Protein AF-E3RXV5-F1 (afdb_monomer_lite)

InterPro domains:
  IPR036397 Ribonuclease H superfamily [G3DSA:3.30.420.10] (1-136)

Secondary structure (DSSP, 8-state):
-HHHHHHHHHHTTT--HHHHHTPPEEEEEEEEET--SSPPP----SGGGGSGGGS----S--EEEEEEEEE-SS-EEEEEEPPPPPHHHHHHHHHHHHHHHHHHHHHHHHHHHHHHHHHHT-SS--SSPPPPEEEETTTTEEEEPPPPTT--

Organism: Pyrenophora teres f. teres (strain 0-1) (NCBI:txid861557)

Structure (mmCIF, N/CA/C/O backbone):
data_AF-E3RXV5-F1
#
_entry.id   AF-E3RXV5-F1
#
loop_
_atom_site.group_PDB
_atom_site.id
_atom_site.type_symbol
_atom_site.label_atom_id
_atom_site.label_alt_id
_atom_site.label_comp_id
_atom_site.label_asym_id
_atom_site.label_entity_id
_atom_site.label_seq_id
_atom_site.pdbx_PDB_ins_code
_atom_site.Cartn_x
_atom_site.Cartn_y
_atom_site.Cartn_z
_atom_site.occupancy
_atom_site.B_iso_or_equiv
_atom_site.auth_seq_id
_atom_site.auth_comp_id
_atom_site.auth_asym_id
_atom_site.auth_atom_id
_atom_site.pdbx_PDB_model_num
ATOM 1 N N . MET A 1 1 ? 1.040 -7.715 18.131 1.00 72.31 1 MET A N 1
ATOM 2 C CA . MET A 1 1 ? 0.380 -8.011 16.838 1.00 72.31 1 MET A CA 1
ATOM 3 C C . MET A 1 1 ? -0.798 -8.986 16.929 1.00 72.31 1 MET A C 1
ATOM 5 O O . MET A 1 1 ? -1.892 -8.593 16.559 1.00 72.31 1 MET A O 1
ATOM 9 N N . ARG A 1 2 ? -0.647 -10.249 17.383 1.00 89.38 2 ARG A N 1
ATOM 10 C CA . ARG A 1 2 ? -1.802 -11.185 17.461 1.00 89.38 2 ARG A CA 1
ATOM 11 C C . ARG A 1 2 ? -2.908 -10.676 18.393 1.00 89.38 2 ARG A C 1
ATOM 13 O O . ARG A 1 2 ? -4.072 -10.727 18.019 1.00 89.38 2 ARG A O 1
ATOM 20 N N . ASN A 1 3 ? -2.533 -10.187 19.574 1.00 90.19 3 ASN A N 1
ATOM 21 C CA . ASN A 1 3 ? -3.489 -9.676 20.557 1.00 90.19 3 ASN A CA 1
ATOM 22 C C . ASN A 1 3 ? -4.178 -8.397 20.067 1.00 90.19 3 ASN A C 1
ATOM 24 O O . ASN A 1 3 ? -5.379 -8.271 20.244 1.00 90.19 3 ASN A O 1
ATOM 28 N N . ASP A 1 4 ? -3.454 -7.508 19.387 1.00 93.75 4 ASP A N 1
ATOM 29 C CA . ASP A 1 4 ? -4.018 -6.258 18.857 1.00 93.75 4 ASP A CA 1
ATOM 30 C C . ASP A 1 4 ? -5.008 -6.537 17.724 1.00 93.75 4 ASP A C 1
ATOM 32 O O . ASP A 1 4 ? -6.107 -5.996 17.710 1.00 93.75 4 ASP A O 1
ATOM 36 N N . ARG A 1 5 ? -4.666 -7.473 16.826 1.00 94.88 5 ARG A N 1
ATOM 37 C CA . ARG A 1 5 ? -5.580 -7.957 15.779 1.00 94.88 5 ARG A CA 1
ATOM 38 C C . ARG A 1 5 ? -6.824 -8.617 16.371 1.00 94.88 5 ARG A C 1
ATOM 40 O O . ARG A 1 5 ? -7.917 -8.414 15.857 1.00 94.88 5 ARG A O 1
ATOM 47 N N . LEU A 1 6 ? -6.655 -9.408 17.434 1.00 95.88 6 LEU A N 1
ATOM 48 C CA . LEU A 1 6 ? -7.771 -10.044 18.132 1.00 95.88 6 LEU A CA 1
ATOM 49 C C . LEU A 1 6 ? -8.671 -9.001 18.798 1.00 95.88 6 LEU A C 1
ATOM 51 O O . LEU A 1 6 ? -9.883 -9.081 18.653 1.00 95.88 6 LEU A O 1
ATOM 55 N N . ARG A 1 7 ? -8.084 -8.020 19.488 1.00 97.06 7 ARG A N 1
ATOM 56 C CA . ARG A 1 7 ? -8.813 -6.920 20.119 1.00 97.06 7 ARG A CA 1
ATOM 57 C C . ARG A 1 7 ? -9.609 -6.131 19.087 1.00 97.06 7 ARG A C 1
ATOM 59 O O . ARG A 1 7 ? -10.812 -6.012 19.242 1.00 97.06 7 ARG A O 1
ATOM 66 N N . TRP A 1 8 ? -8.969 -5.708 17.997 1.00 95.44 8 TRP A N 1
ATOM 67 C CA . TRP A 1 8 ? -9.647 -4.996 16.914 1.00 95.44 8 TRP A CA 1
ATOM 68 C C . TRP A 1 8 ? -10.828 -5.801 16.354 1.00 95.44 8 TRP A C 1
ATOM 70 O O . TRP A 1 8 ? -11.926 -5.271 16.229 1.00 95.44 8 TRP A O 1
ATOM 80 N N . ALA A 1 9 ? -10.639 -7.102 16.098 1.00 96.19 9 ALA A N 1
ATOM 81 C CA . ALA A 1 9 ? -11.712 -7.965 15.607 1.00 96.19 9 ALA A CA 1
ATOM 82 C C . ALA A 1 9 ? -12.864 -8.128 16.612 1.00 96.19 9 ALA A C 1
ATOM 84 O O . ALA A 1 9 ? -14.013 -8.193 16.194 1.00 96.19 9 ALA A O 1
ATOM 85 N N . ILE A 1 10 ? -12.575 -8.194 17.918 1.00 97.12 10 ILE A N 1
ATOM 86 C CA . ILE A 1 10 ? -13.604 -8.253 18.968 1.00 97.12 10 ILE A CA 1
ATOM 87 C C . ILE A 1 10 ? -14.364 -6.927 19.052 1.00 97.12 10 ILE A C 1
ATOM 89 O O . ILE A 1 10 ? -15.590 -6.953 19.109 1.00 97.12 10 ILE A O 1
ATOM 93 N N . ASP A 1 11 ? -13.655 -5.798 19.022 1.00 96.69 11 ASP A N 1
ATOM 94 C CA . ASP A 1 11 ? -14.236 -4.454 19.131 1.00 96.69 11 ASP A CA 1
ATOM 95 C C . ASP A 1 11 ? -15.186 -4.140 17.955 1.00 96.69 11 ASP A C 1
ATOM 97 O O . ASP A 1 11 ? -16.158 -3.409 18.124 1.00 96.69 11 ASP A O 1
ATOM 101 N N . HIS A 1 12 ? -14.943 -4.733 16.780 1.00 95.88 12 HIS A N 1
ATOM 102 C CA . HIS A 1 12 ? -15.717 -4.507 15.549 1.00 95.88 12 HIS A CA 1
ATOM 103 C C . HIS A 1 12 ? -16.613 -5.702 15.165 1.00 95.88 12 HIS A C 1
ATOM 105 O O . HIS A 1 12 ? -17.167 -5.733 14.067 1.00 95.88 12 HIS A O 1
ATOM 111 N N . LYS A 1 13 ? -16.756 -6.716 16.035 1.00 96.19 13 LYS A N 1
ATOM 112 C CA . LYS A 1 13 ? -17.477 -7.963 15.702 1.00 96.19 13 LYS A CA 1
ATOM 113 C C . LYS A 1 13 ? -18.980 -7.750 15.472 1.00 96.19 13 LYS A C 1
ATOM 115 O O . LYS A 1 13 ? -19.574 -8.459 14.670 1.00 96.19 13 LYS A O 1
ATOM 120 N N . ASP A 1 14 ? -19.566 -6.797 16.200 1.00 97.12 14 ASP A N 1
ATOM 121 C CA . ASP A 1 14 ? -21.005 -6.511 16.208 1.00 97.12 14 ASP A CA 1
ATOM 122 C C . ASP A 1 14 ? -21.354 -5.323 15.289 1.00 97.12 14 ASP A C 1
ATOM 124 O O . ASP A 1 14 ? -22.475 -4.821 15.325 1.00 97.12 14 ASP A O 1
ATOM 128 N N . TRP A 1 15 ? -20.400 -4.851 14.476 1.00 97.06 15 TRP A N 1
ATOM 129 C CA . TRP A 1 15 ? -20.634 -3.763 13.527 1.00 97.06 15 TRP A CA 1
ATOM 130 C C . TRP A 1 15 ? -21.648 -4.161 12.462 1.00 97.06 15 TRP A C 1
ATOM 132 O O . TRP A 1 15 ? -21.538 -5.208 11.814 1.00 97.06 15 TRP A O 1
ATOM 142 N N . THR A 1 16 ? -22.620 -3.279 12.256 1.00 96.75 16 THR A N 1
ATOM 143 C CA . THR A 1 16 ? -23.661 -3.440 11.247 1.00 96.75 16 THR A CA 1
ATOM 144 C C . THR A 1 16 ? -23.152 -3.036 9.866 1.00 96.75 16 THR A C 1
ATOM 146 O O . THR A 1 16 ? -22.090 -2.430 9.711 1.00 96.75 16 THR A O 1
ATOM 149 N N . LEU A 1 17 ? -23.915 -3.366 8.822 1.00 94.56 17 LEU A N 1
ATOM 150 C CA . LEU A 1 17 ? -23.571 -2.969 7.457 1.00 94.56 17 LEU A CA 1
ATOM 151 C C . LEU A 1 17 ? -23.481 -1.439 7.317 1.00 94.56 17 LEU A C 1
ATOM 153 O O . LEU A 1 17 ? -22.617 -0.933 6.605 1.00 94.56 17 LEU A O 1
ATOM 157 N N . GLU A 1 18 ? -24.358 -0.711 8.000 1.00 95.19 18 GLU A N 1
ATOM 158 C CA . GLU A 1 18 ? -24.396 0.749 8.047 1.00 95.19 18 GLU A CA 1
ATOM 159 C C . GLU A 1 18 ? -23.128 1.338 8.675 1.00 95.19 18 GLU A C 1
ATOM 161 O O . GLU A 1 18 ? -22.618 2.335 8.166 1.00 95.19 18 GLU A O 1
ATOM 166 N N . ASP A 1 19 ? -22.556 0.683 9.688 1.00 95.25 19 ASP A N 1
ATOM 167 C CA . ASP A 1 19 ? -21.272 1.089 10.270 1.00 95.25 19 ASP A CA 1
ATOM 168 C C . ASP A 1 19 ? -20.132 0.910 9.257 1.00 95.25 19 ASP A C 1
ATOM 170 O O . ASP A 1 19 ? -19.341 1.826 9.030 1.00 95.25 19 ASP A O 1
ATOM 174 N N . TRP A 1 20 ? -20.101 -0.228 8.552 1.00 94.50 20 TRP A N 1
ATOM 175 C CA . TRP A 1 20 ? -19.105 -0.490 7.506 1.00 94.50 20 TRP A CA 1
ATOM 176 C C . TRP A 1 20 ? -19.215 0.455 6.307 1.00 94.50 20 TRP A C 1
ATOM 178 O O . TRP A 1 20 ? -18.200 0.774 5.685 1.00 94.50 20 TRP A O 1
ATOM 188 N N . LYS A 1 21 ? -20.421 0.936 5.983 1.00 95.06 21 LYS A N 1
ATOM 189 C CA . LYS A 1 21 ? -20.638 1.933 4.921 1.00 95.06 21 LYS A CA 1
ATOM 190 C C . LYS A 1 21 ? -19.976 3.278 5.225 1.00 95.06 21 LYS A C 1
ATOM 192 O O . LYS A 1 21 ? -19.618 3.983 4.283 1.00 95.06 21 LYS A O 1
ATOM 197 N N . ASN A 1 22 ? -19.776 3.605 6.501 1.00 93.75 22 ASN A N 1
ATOM 198 C CA . ASN A 1 22 ? -19.110 4.835 6.932 1.00 93.75 22 ASN A CA 1
ATOM 199 C C . ASN A 1 22 ? -17.574 4.728 6.929 1.00 93.75 22 ASN A C 1
ATOM 201 O O . ASN A 1 22 ? -16.892 5.724 7.167 1.00 93.75 22 ASN A O 1
ATOM 205 N N . VAL A 1 23 ? -17.014 3.547 6.647 1.00 94.62 23 VAL A N 1
ATOM 206 C CA . VAL A 1 23 ? -15.564 3.334 6.574 1.00 94.62 23 VAL A CA 1
ATOM 207 C C . VAL A 1 23 ? -15.043 3.649 5.175 1.00 94.62 23 VAL A C 1
ATOM 209 O O . VAL A 1 23 ? -15.568 3.165 4.169 1.00 94.62 23 VAL A O 1
ATOM 212 N N . ILE A 1 24 ? -13.957 4.418 5.124 1.00 96.38 24 ILE A N 1
ATOM 213 C CA . ILE A 1 24 ? -13.154 4.606 3.916 1.00 96.38 24 ILE A CA 1
ATOM 214 C C . ILE A 1 24 ? -11.922 3.716 4.034 1.00 96.38 24 ILE A C 1
ATOM 216 O O . ILE A 1 24 ? -11.135 3.844 4.970 1.00 96.38 24 ILE A O 1
ATOM 220 N N . TRP A 1 25 ? -11.759 2.824 3.067 1.00 95.94 25 TRP A N 1
ATOM 221 C CA . TRP A 1 25 ? -10.589 1.972 2.934 1.00 95.94 25 TRP A CA 1
ATOM 222 C C . TRP A 1 25 ? -9.578 2.653 2.025 1.00 95.94 25 TRP A C 1
ATOM 224 O O . TRP A 1 25 ? -9.944 3.175 0.972 1.00 95.94 25 TRP A O 1
ATOM 234 N N . THR A 1 26 ? -8.311 2.626 2.417 1.00 96.75 26 THR A N 1
ATOM 235 C CA . THR A 1 26 ? -7.187 3.147 1.635 1.00 96.75 26 THR A CA 1
ATOM 236 C C . THR A 1 26 ? -6.076 2.115 1.622 1.00 96.75 26 THR A C 1
ATOM 238 O O . THR A 1 26 ? -5.829 1.490 2.653 1.00 96.75 26 THR A O 1
ATOM 241 N N . ASP A 1 27 ? -5.407 1.945 0.490 1.00 96.19 27 ASP A N 1
ATOM 242 C CA . ASP A 1 27 ? -4.234 1.076 0.394 1.00 96.19 27 ASP A CA 1
ATOM 243 C C . ASP A 1 27 ? -3.326 1.531 -0.752 1.00 96.19 27 ASP A C 1
ATOM 245 O O . ASP A 1 27 ? -3.773 2.169 -1.717 1.00 96.19 27 ASP A O 1
ATOM 249 N N . GLU A 1 28 ? -2.056 1.162 -0.655 1.00 95.06 28 GLU A N 1
ATOM 250 C CA . GLU A 1 28 ? -1.059 1.335 -1.696 1.00 95.06 28 GLU A CA 1
ATOM 251 C C . GLU A 1 28 ? -0.736 -0.008 -2.353 1.00 95.06 28 GLU A C 1
ATOM 253 O O . GLU A 1 28 ? -0.417 -1.003 -1.704 1.00 95.06 28 GLU A O 1
ATOM 258 N N . THR A 1 29 ? -0.748 -0.048 -3.683 1.00 90.38 29 THR A N 1
ATOM 259 C CA . THR A 1 29 ? -0.383 -1.247 -4.434 1.00 90.38 29 THR A CA 1
ATOM 260 C C . THR A 1 29 ? 0.661 -0.940 -5.493 1.00 90.38 29 THR A C 1
ATOM 262 O O . THR A 1 29 ? 0.568 0.059 -6.209 1.00 90.38 29 THR A O 1
ATOM 265 N N . SER A 1 30 ? 1.665 -1.813 -5.612 1.00 88.12 30 SER A N 1
ATOM 266 C CA . SER A 1 30 ? 2.638 -1.718 -6.695 1.00 88.12 30 SER A CA 1
ATOM 267 C C . SER A 1 30 ? 2.099 -2.404 -7.950 1.00 88.12 30 SER A C 1
ATOM 269 O O . SER A 1 30 ? 1.745 -3.595 -7.960 1.00 88.12 30 SER A O 1
ATOM 271 N N . VAL A 1 31 ? 2.003 -1.624 -9.025 1.00 84.69 31 VAL A N 1
ATOM 272 C CA . VAL A 1 31 ? 1.538 -2.082 -10.331 1.00 84.69 31 VAL A CA 1
ATOM 273 C C . VAL A 1 31 ? 2.745 -2.208 -11.238 1.00 84.69 31 VAL A C 1
ATOM 275 O O . VAL A 1 31 ? 3.444 -1.236 -11.510 1.00 84.69 31 VAL A O 1
ATOM 278 N N . VAL A 1 32 ? 2.974 -3.422 -11.732 1.00 82.69 32 VAL A N 1
ATOM 279 C CA . VAL A 1 32 ? 4.086 -3.708 -12.635 1.00 82.69 32 VAL A CA 1
ATOM 280 C C . VAL A 1 32 ? 3.543 -3.947 -14.041 1.00 82.69 32 VAL A C 1
ATOM 282 O O . VAL A 1 32 ? 2.923 -4.977 -14.324 1.00 82.69 32 VAL A O 1
ATOM 285 N N . ILE A 1 33 ? 3.786 -2.995 -14.938 1.00 78.50 33 ILE A N 1
ATOM 286 C CA . ILE A 1 33 ? 3.389 -3.071 -16.344 1.00 78.50 33 ILE A CA 1
ATOM 287 C C . ILE A 1 33 ? 4.240 -4.139 -17.040 1.00 78.50 33 ILE A C 1
ATOM 289 O O . ILE A 1 33 ? 5.444 -4.255 -16.807 1.00 78.50 33 ILE A O 1
ATOM 293 N N . ASN A 1 34 ? 3.609 -4.945 -17.899 1.00 71.25 34 ASN A N 1
ATOM 294 C CA . ASN A 1 34 ? 4.223 -6.073 -18.615 1.00 71.25 34 ASN A CA 1
ATOM 295 C C . ASN A 1 34 ? 4.733 -7.214 -17.716 1.00 71.2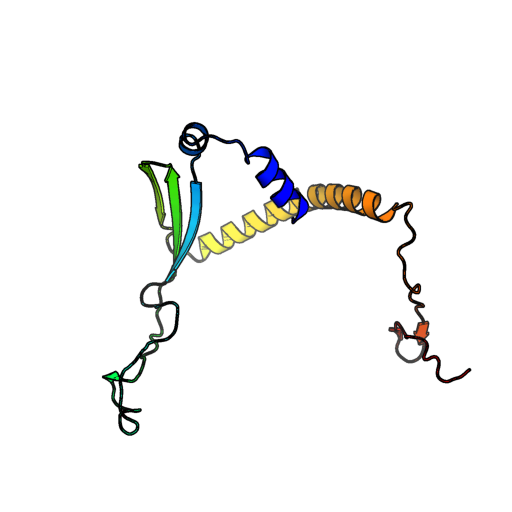5 34 ASN A C 1
ATOM 297 O O . ASN A 1 34 ? 5.396 -8.141 -18.190 1.00 71.25 34 ASN A O 1
ATOM 301 N N . HIS A 1 35 ? 4.374 -7.210 -16.430 1.00 68.88 35 HIS A N 1
ATOM 302 C CA . HIS A 1 35 ? 4.642 -8.317 -15.527 1.00 68.88 35 HIS A CA 1
ATOM 303 C C . HIS A 1 35 ? 3.349 -9.030 -15.134 1.00 68.88 35 HIS A C 1
ATOM 305 O O . HIS A 1 35 ? 2.501 -8.513 -14.416 1.00 68.88 35 HIS A O 1
ATOM 311 N N . ARG A 1 36 ? 3.212 -10.284 -15.568 1.00 66.62 36 ARG A N 1
ATOM 312 C CA . ARG A 1 36 ? 2.168 -11.178 -15.064 1.00 66.62 36 ARG A CA 1
ATOM 313 C C . ARG A 1 36 ? 2.666 -11.863 -13.792 1.00 66.62 36 ARG A C 1
ATOM 315 O O . ARG A 1 36 ? 3.642 -12.621 -13.863 1.00 66.62 36 ARG A O 1
ATOM 322 N N . ARG A 1 37 ? 1.979 -11.626 -12.665 1.00 65.12 37 ARG A N 1
ATOM 323 C CA . ARG A 1 37 ? 2.169 -12.383 -11.416 1.00 65.12 37 ARG A CA 1
ATOM 324 C C . ARG A 1 37 ? 1.776 -13.849 -11.668 1.00 65.12 37 ARG A C 1
ATOM 326 O O . ARG A 1 37 ? 0.670 -14.126 -12.129 1.00 65.12 37 ARG A O 1
ATOM 333 N N . GLY A 1 38 ? 2.696 -14.778 -11.405 1.00 71.19 38 GLY A N 1
ATOM 334 C CA . GLY A 1 38 ? 2.501 -16.222 -11.594 1.00 71.19 38 GLY A CA 1
ATOM 335 C C . GLY A 1 38 ? 3.141 -16.829 -12.855 1.00 71.19 38 GLY A C 1
ATOM 336 O O . GLY A 1 38 ? 3.754 -16.154 -13.691 1.00 71.19 38 GLY A O 1
ATOM 337 N N . GLY A 1 39 ? 3.039 -18.157 -12.957 1.00 72.94 39 GLY A N 1
ATOM 338 C CA . GLY A 1 39 ? 3.533 -18.940 -14.092 1.00 72.94 39 GLY A CA 1
ATOM 339 C C . GLY A 1 39 ? 2.598 -18.877 -15.303 1.00 72.94 39 GLY A C 1
ATOM 340 O O . GLY A 1 39 ? 1.384 -18.746 -15.160 1.00 72.94 39 GLY A O 1
ATOM 341 N N . TYR A 1 40 ? 3.159 -18.995 -16.507 1.00 75.62 40 TYR A N 1
ATOM 342 C CA . TYR A 1 40 ? 2.367 -19.186 -17.722 1.00 75.62 40 TYR A CA 1
ATOM 343 C C . TYR A 1 40 ? 1.954 -20.653 -17.817 1.00 75.62 40 TYR A C 1
ATOM 345 O O . TYR A 1 40 ? 2.799 -21.540 -17.712 1.00 75.62 40 TYR A O 1
ATOM 353 N N . ARG A 1 41 ? 0.662 -20.907 -18.035 1.00 83.44 41 ARG A N 1
ATOM 354 C CA . ARG A 1 41 ? 0.189 -22.226 -18.463 1.00 83.44 41 ARG A CA 1
ATOM 355 C C . ARG A 1 41 ? 0.231 -22.256 -19.985 1.00 83.44 41 ARG A C 1
ATOM 357 O O . ARG A 1 41 ? -0.384 -21.406 -20.622 1.00 83.44 41 ARG A O 1
ATOM 364 N N . VAL A 1 42 ? 0.987 -23.196 -20.538 1.00 84.25 42 VAL A N 1
ATOM 365 C CA . VAL A 1 42 ? 1.156 -23.395 -21.980 1.00 84.25 42 VAL A CA 1
ATOM 366 C C . VAL A 1 42 ? 0.780 -24.837 -22.289 1.00 84.25 42 VAL A C 1
ATOM 368 O O . VAL A 1 42 ? 1.255 -25.750 -21.613 1.00 84.25 42 VAL A O 1
ATOM 371 N N . TRP A 1 43 ? -0.057 -25.035 -23.302 1.00 88.06 43 TRP A N 1
ATOM 372 C CA . TRP A 1 43 ? -0.333 -26.352 -23.869 1.00 88.06 43 TRP A CA 1
ATOM 373 C C . TRP A 1 43 ? 0.690 -26.612 -24.972 1.00 88.06 43 TRP A C 1
ATOM 375 O O . TRP A 1 43 ? 0.781 -25.815 -25.902 1.00 88.06 43 TRP A O 1
ATOM 385 N N . ARG A 1 44 ? 1.488 -27.675 -24.843 1.00 89.88 44 ARG A N 1
ATOM 386 C CA . ARG A 1 44 ? 2.496 -28.056 -25.840 1.00 89.88 44 ARG A CA 1
ATOM 387 C C . ARG A 1 44 ? 2.793 -29.547 -25.796 1.00 89.88 44 ARG A C 1
ATOM 389 O O . ARG A 1 44 ? 2.657 -30.169 -24.739 1.00 89.88 44 ARG A O 1
ATOM 396 N N . LYS A 1 45 ? 3.263 -30.091 -26.912 1.00 89.75 45 LYS A N 1
ATOM 397 C CA . LYS A 1 45 ? 3.874 -31.423 -26.985 1.00 89.75 45 LYS A CA 1
ATOM 398 C C . LYS A 1 45 ? 5.323 -31.390 -26.472 1.00 89.75 45 LYS A C 1
ATOM 400 O O . LYS A 1 45 ? 5.880 -30.326 -26.188 1.00 89.75 45 LYS A O 1
ATOM 405 N N . ALA A 1 46 ? 5.930 -32.562 -26.280 1.00 87.81 46 ALA A N 1
ATOM 406 C CA . ALA A 1 46 ? 7.268 -32.682 -25.686 1.00 87.81 46 ALA A CA 1
ATOM 407 C C . ALA A 1 46 ? 8.380 -32.064 -26.561 1.00 87.81 46 ALA A C 1
ATOM 409 O O . ALA A 1 46 ? 9.334 -31.485 -26.039 1.00 87.81 46 ALA A O 1
ATOM 410 N N . ASP A 1 47 ? 8.225 -32.152 -27.877 1.00 91.38 47 ASP A N 1
ATOM 411 C CA . ASP A 1 47 ? 9.104 -31.619 -28.921 1.00 91.38 47 ASP A CA 1
ATOM 412 C C . ASP A 1 47 ? 8.948 -30.103 -29.134 1.00 91.38 47 ASP A C 1
ATOM 414 O O . ASP A 1 47 ? 9.898 -29.414 -29.502 1.00 91.38 47 ASP A O 1
ATOM 418 N N . GLU A 1 48 ? 7.794 -29.535 -28.789 1.00 90.19 48 GLU A N 1
ATOM 419 C CA . GLU A 1 48 ? 7.482 -28.110 -28.969 1.00 90.19 48 GLU A CA 1
ATOM 420 C C . GLU A 1 48 ? 8.113 -27.195 -27.896 1.00 90.19 48 GLU A C 1
ATOM 4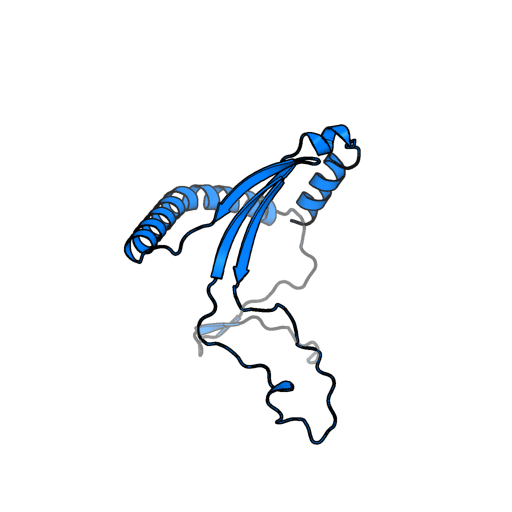22 O O . GLU A 1 48 ? 7.773 -26.015 -27.767 1.00 90.19 48 GLU A O 1
ATOM 427 N N . ARG A 1 49 ? 9.060 -27.706 -27.095 1.00 84.81 49 ARG A N 1
ATOM 428 C CA . ARG A 1 49 ? 9.637 -26.970 -25.956 1.00 84.81 49 ARG A CA 1
ATOM 429 C C . ARG A 1 49 ? 10.284 -25.640 -26.344 1.00 84.81 49 ARG A C 1
ATOM 431 O O . ARG A 1 49 ? 10.255 -24.708 -25.539 1.00 84.81 49 ARG A O 1
ATOM 438 N N . VAL A 1 50 ? 10.883 -25.586 -27.529 1.00 87.38 50 VAL A N 1
ATOM 439 C CA . VAL A 1 50 ? 11.662 -24.446 -28.036 1.00 87.38 50 VAL A CA 1
ATOM 440 C C . VAL A 1 50 ? 10.881 -23.564 -29.012 1.00 87.38 50 VAL A C 1
ATOM 442 O O . VAL A 1 50 ? 11.422 -22.585 -29.520 1.00 87.38 50 VAL A O 1
ATOM 445 N N . VAL A 1 51 ? 9.609 -23.878 -29.276 1.00 89.19 51 VAL A N 1
ATOM 446 C CA . VAL A 1 51 ? 8.772 -23.049 -30.148 1.00 89.19 51 VAL A CA 1
ATOM 447 C C . VAL A 1 51 ? 8.548 -21.702 -29.469 1.00 89.19 51 VAL A C 1
ATOM 449 O O . VAL A 1 51 ? 8.260 -21.643 -28.274 1.00 89.19 51 VAL A O 1
ATOM 452 N N . LYS A 1 52 ? 8.651 -20.608 -30.229 1.00 85.31 52 LYS A N 1
ATOM 453 C CA . LYS A 1 52 ? 8.509 -19.241 -29.706 1.00 85.31 52 LYS A CA 1
ATOM 454 C C . LYS A 1 52 ? 7.196 -19.031 -28.937 1.00 85.31 52 LYS A C 1
ATOM 456 O O . LYS A 1 52 ? 7.198 -18.371 -27.906 1.00 85.31 52 LYS A O 1
ATOM 461 N N . SER A 1 53 ? 6.103 -19.660 -29.377 1.00 83.19 53 SER A N 1
ATOM 462 C CA . SER A 1 53 ? 4.802 -19.643 -28.684 1.00 83.19 53 SER A CA 1
ATOM 463 C C . SER A 1 53 ? 4.831 -20.288 -27.290 1.00 83.19 53 SER A C 1
ATOM 465 O O . SER A 1 53 ? 3.990 -19.983 -26.448 1.00 83.19 53 SER A O 1
ATOM 467 N N . CYS A 1 54 ? 5.804 -21.165 -27.036 1.00 83.94 54 CYS A N 1
ATOM 468 C CA . CYS A 1 54 ? 5.981 -21.912 -25.796 1.00 83.94 54 CYS A CA 1
ATOM 469 C C . CYS A 1 54 ? 7.083 -21.346 -24.887 1.00 83.94 54 CYS A C 1
ATOM 471 O O . CYS A 1 54 ? 7.338 -21.904 -23.813 1.00 83.94 54 CYS A O 1
ATOM 473 N N . ILE A 1 55 ? 7.740 -20.259 -25.300 1.00 84.12 55 ILE A N 1
ATOM 474 C CA . ILE A 1 55 ? 8.794 -19.580 -24.546 1.00 84.12 55 ILE A CA 1
ATOM 475 C C . ILE A 1 55 ? 8.233 -18.273 -23.985 1.00 84.12 55 ILE A C 1
ATOM 477 O O . ILE A 1 55 ? 7.713 -17.430 -24.709 1.00 84.12 55 ILE A O 1
ATOM 481 N N . ARG A 1 56 ? 8.379 -18.074 -22.671 1.00 77.62 56 ARG A N 1
ATOM 482 C CA . ARG A 1 56 ? 8.100 -16.779 -22.042 1.00 77.62 56 ARG A CA 1
ATOM 483 C C . ARG A 1 56 ? 9.299 -15.865 -22.254 1.00 77.62 56 ARG A C 1
ATOM 485 O O . ARG A 1 56 ? 10.316 -16.018 -21.576 1.00 77.62 56 ARG A O 1
ATOM 492 N N . GLU A 1 57 ? 9.158 -14.886 -23.134 1.00 77.44 57 GLU A N 1
ATOM 493 C CA . GLU A 1 57 ? 10.127 -13.800 -23.235 1.00 77.44 57 GLU A CA 1
ATOM 494 C C . GLU A 1 57 ? 10.111 -12.981 -21.934 1.00 77.44 57 GLU A C 1
ATOM 496 O O . GLU A 1 57 ? 9.058 -12.599 -21.413 1.00 77.44 57 GLU A O 1
ATOM 501 N N . ARG A 1 58 ? 11.294 -12.759 -21.356 1.00 70.81 58 ARG A N 1
ATOM 502 C CA . ARG A 1 58 ? 11.464 -11.875 -20.202 1.00 70.81 58 ARG A CA 1
ATOM 503 C C . ARG A 1 58 ? 11.972 -10.540 -20.718 1.00 70.81 58 ARG A C 1
ATOM 505 O O . ARG A 1 58 ? 13.136 -10.425 -21.089 1.00 70.81 58 ARG A O 1
ATOM 512 N N . TRP A 1 59 ? 11.100 -9.545 -20.721 1.00 68.88 59 TRP A N 1
ATOM 513 C CA . TRP A 1 59 ? 11.477 -8.190 -21.090 1.00 68.88 59 TRP A CA 1
ATOM 514 C C . TRP A 1 59 ? 12.327 -7.535 -19.993 1.00 68.88 59 TRP A C 1
ATOM 516 O O . TRP A 1 59 ? 12.005 -7.630 -18.806 1.00 68.88 59 TRP A O 1
ATOM 526 N N . LYS A 1 60 ? 13.416 -6.870 -20.395 1.00 62.28 60 LYS A N 1
ATOM 527 C CA . LYS A 1 60 ? 14.194 -5.964 -19.539 1.00 62.28 60 LYS A CA 1
ATOM 528 C C . LYS A 1 60 ? 13.632 -4.559 -19.752 1.00 62.28 60 LYS A C 1
ATOM 530 O O . LYS A 1 60 ? 13.953 -3.920 -20.742 1.00 62.28 60 LYS A O 1
ATOM 535 N N . GLY A 1 61 ? 12.723 -4.138 -18.879 1.00 63.75 61 GLY A N 1
ATOM 536 C CA . GLY A 1 61 ? 12.010 -2.861 -19.011 1.00 63.75 61 GLY A CA 1
ATOM 537 C C . GLY A 1 61 ? 10.603 -2.907 -18.428 1.00 63.75 61 GLY A C 1
ATOM 538 O O . GLY A 1 61 ? 9.679 -2.352 -19.013 1.00 63.75 61 GLY A O 1
ATOM 539 N N . TYR A 1 62 ? 10.412 -3.634 -17.323 1.00 68.69 62 TYR A N 1
ATOM 540 C CA . TYR A 1 62 ? 9.159 -3.513 -16.590 1.00 68.69 62 TYR A CA 1
ATOM 541 C C . TYR A 1 62 ? 9.125 -2.120 -15.956 1.00 68.69 62 TYR A C 1
ATOM 543 O O . TYR A 1 62 ? 10.120 -1.667 -15.392 1.00 68.69 62 TYR A O 1
ATOM 551 N N . SER A 1 63 ? 8.001 -1.430 -16.106 1.00 71.00 63 SER A N 1
ATOM 552 C CA . SER A 1 63 ? 7.741 -0.190 -15.386 1.00 71.00 63 SER A CA 1
ATOM 553 C C . SER A 1 63 ? 6.910 -0.559 -14.169 1.00 71.00 63 SER A C 1
ATOM 555 O O . SER A 1 63 ? 5.887 -1.234 -14.300 1.00 71.00 63 SER A O 1
ATOM 557 N N . GLU A 1 64 ? 7.396 -0.192 -12.993 1.00 80.06 64 GLU A N 1
ATOM 558 C CA . GLU A 1 64 ? 6.664 -0.306 -11.741 1.00 80.06 64 GLU A CA 1
ATOM 559 C C . GLU A 1 64 ? 6.301 1.100 -11.285 1.00 80.06 64 GLU A C 1
ATOM 561 O O . GLU A 1 64 ? 7.148 1.993 -11.295 1.00 80.06 64 GLU A O 1
ATOM 566 N N . PHE A 1 65 ? 5.042 1.290 -10.913 1.00 86.12 65 PHE A N 1
ATOM 567 C CA . PHE A 1 65 ? 4.597 2.503 -10.249 1.00 86.12 65 PHE A CA 1
ATOM 568 C C . PHE A 1 65 ? 3.760 2.136 -9.031 1.00 86.12 65 PHE A C 1
ATOM 570 O O . PHE A 1 65 ? 3.118 1.079 -8.981 1.00 86.12 65 PHE A O 1
ATOM 577 N N . MET A 1 66 ? 3.780 3.022 -8.043 1.00 90.69 66 MET A N 1
ATOM 578 C CA . MET A 1 66 ? 2.926 2.902 -6.874 1.00 90.69 66 MET A CA 1
ATOM 579 C C . MET A 1 66 ? 1.580 3.548 -7.182 1.00 90.69 66 MET A C 1
ATOM 581 O O . MET A 1 66 ? 1.502 4.629 -7.768 1.00 90.69 66 MET A O 1
ATOM 585 N N . PHE A 1 67 ? 0.511 2.874 -6.789 1.00 92.06 67 PHE A N 1
ATOM 586 C CA . PHE A 1 67 ? -0.848 3.373 -6.887 1.00 92.06 67 PHE A CA 1
ATOM 587 C C . PHE A 1 67 ? -1.435 3.439 -5.487 1.00 92.06 67 PHE A C 1
ATOM 589 O O . PHE A 1 67 ? -1.531 2.414 -4.819 1.00 92.06 67 PHE A O 1
ATOM 596 N N . TRP A 1 68 ? -1.847 4.628 -5.067 1.00 95.75 68 TRP A N 1
ATOM 597 C CA . TRP A 1 68 ? -2.697 4.800 -3.899 1.00 95.75 68 TRP A CA 1
ATOM 598 C C . TRP A 1 68 ? -4.145 4.910 -4.355 1.00 95.75 68 TRP A C 1
ATOM 600 O O . TRP A 1 68 ? -4.465 5.636 -5.302 1.00 95.75 68 TRP A O 1
ATOM 610 N N . GLY A 1 69 ? -5.032 4.195 -3.679 1.00 96.44 69 GLY A N 1
ATOM 611 C CA . GLY A 1 69 ? -6.458 4.256 -3.947 1.00 96.44 69 GLY A CA 1
ATOM 612 C C . GLY A 1 69 ? -7.258 4.258 -2.663 1.00 96.44 69 GLY A C 1
ATOM 613 O O . GLY A 1 69 ? -6.855 3.678 -1.657 1.00 96.44 69 GLY A O 1
ATOM 614 N N . SER A 1 70 ? -8.425 4.886 -2.729 1.00 96.50 70 SER A N 1
ATOM 615 C CA . SER A 1 70 ? -9.407 4.854 -1.657 1.00 96.50 70 SER A CA 1
ATOM 616 C C . SER A 1 70 ? -10.770 4.420 -2.183 1.00 96.50 70 SER A C 1
ATOM 618 O O . SER A 1 70 ? -11.104 4.651 -3.348 1.00 96.50 70 SER A O 1
ATOM 620 N N . PHE A 1 71 ? -11.567 3.761 -1.348 1.00 96.00 71 PHE A N 1
ATOM 621 C CA . PHE A 1 71 ? -12.951 3.422 -1.667 1.00 96.00 71 PHE A CA 1
ATOM 622 C C . PHE A 1 71 ? -13.788 3.245 -0.399 1.00 96.00 71 PHE A C 1
ATOM 624 O O . PHE A 1 71 ? -13.276 2.890 0.661 1.00 96.00 71 PHE A O 1
ATOM 631 N N . SER A 1 72 ? -15.087 3.492 -0.519 1.00 94.75 72 SER A N 1
ATOM 632 C CA . SER A 1 72 ? -16.093 3.139 0.482 1.00 94.75 72 SER A CA 1
ATOM 633 C C . SER A 1 72 ? -16.994 2.032 -0.071 1.00 94.75 72 SER A C 1
ATOM 635 O O . SER A 1 72 ? -16.784 1.536 -1.179 1.00 94.75 72 SER A O 1
ATOM 637 N N . TYR A 1 73 ? -18.003 1.628 0.699 1.00 92.56 73 TYR A N 1
ATOM 638 C CA . TYR A 1 73 ? -18.886 0.512 0.353 1.00 92.56 73 TYR A CA 1
ATOM 639 C C . TYR A 1 73 ? -19.489 0.585 -1.064 1.00 92.56 73 TYR A C 1
ATOM 641 O O . TYR A 1 73 ? -19.459 -0.407 -1.789 1.00 92.56 73 TYR A O 1
ATOM 649 N N . ASP A 1 74 ? -20.026 1.740 -1.468 1.00 93.75 74 ASP A N 1
ATOM 650 C CA . ASP A 1 74 ? -20.725 1.918 -2.750 1.00 93.75 74 ASP A CA 1
ATOM 651 C C . ASP A 1 74 ? -19.966 2.788 -3.764 1.00 93.75 74 ASP A C 1
ATOM 653 O O . ASP A 1 74 ? -20.345 2.849 -4.936 1.00 93.75 74 ASP A O 1
ATOM 657 N N . LYS A 1 75 ? -18.898 3.472 -3.337 1.00 93.88 75 LYS A N 1
ATOM 658 C CA . LYS A 1 75 ? -18.221 4.498 -4.134 1.00 93.88 75 LYS A CA 1
ATOM 659 C C . LYS A 1 75 ? -16.723 4.271 -4.196 1.00 93.88 75 LYS A C 1
ATOM 661 O O . LYS A 1 75 ? -16.061 3.937 -3.217 1.00 93.88 75 LYS A O 1
ATOM 666 N N . LYS A 1 76 ? -16.170 4.551 -5.373 1.00 95.12 76 LYS A N 1
ATOM 667 C CA . LYS A 1 76 ? -14.728 4.719 -5.540 1.00 95.12 76 LYS A CA 1
ATOM 668 C C . LYS A 1 76 ? -14.347 6.097 -5.012 1.00 95.12 76 LYS A C 1
ATOM 670 O O . LYS A 1 76 ? -14.981 7.088 -5.369 1.00 95.12 76 LYS A O 1
ATOM 675 N N . GLY A 1 77 ? -13.339 6.135 -4.157 1.00 93.56 77 GLY A N 1
ATOM 676 C CA . GLY A 1 77 ? -12.725 7.369 -3.704 1.00 93.56 77 GLY A CA 1
ATOM 677 C C . GLY A 1 77 ? -11.667 7.862 -4.696 1.00 93.56 77 GLY A C 1
ATOM 678 O O . GLY A 1 77 ? -11.474 7.270 -5.765 1.00 93.56 77 GLY A O 1
ATOM 679 N N . PRO A 1 78 ? -10.980 8.965 -4.367 1.00 95.69 78 PRO A N 1
ATOM 680 C CA . PRO A 1 78 ? -9.841 9.436 -5.140 1.00 95.69 78 PRO A CA 1
ATOM 681 C C . PRO A 1 78 ? -8.727 8.384 -5.204 1.00 95.69 78 PRO A C 1
ATOM 683 O O . PRO A 1 78 ? -8.587 7.522 -4.330 1.00 95.69 78 PRO A O 1
ATOM 686 N N . CYS A 1 79 ? -7.913 8.493 -6.249 1.00 95.12 79 CYS A N 1
ATOM 687 C CA . CYS A 1 79 ? -6.702 7.706 -6.414 1.00 95.12 79 CYS A CA 1
ATOM 688 C C . CYS A 1 79 ? -5.549 8.590 -6.886 1.00 95.12 79 CYS A C 1
ATOM 690 O O . CYS A 1 79 ? -5.765 9.650 -7.479 1.00 95.12 79 CYS A O 1
ATOM 692 N N . HIS A 1 80 ? -4.330 8.144 -6.608 1.00 94.06 80 HIS A N 1
ATOM 693 C CA . HIS A 1 80 ? -3.106 8.831 -6.973 1.00 94.06 80 HIS A CA 1
ATOM 694 C C . HIS A 1 80 ? -2.110 7.834 -7.560 1.00 94.06 80 HIS A C 1
ATOM 696 O O . HIS A 1 80 ? -1.838 6.779 -6.986 1.00 94.06 80 HIS A O 1
ATOM 702 N N . VAL A 1 81 ? -1.572 8.181 -8.726 1.00 93.06 81 VAL A N 1
ATOM 703 C CA . VAL A 1 81 ? -0.502 7.431 -9.380 1.00 93.06 81 VAL A CA 1
ATOM 704 C C . VAL A 1 81 ? 0.794 8.164 -9.092 1.00 93.06 81 VAL A C 1
ATOM 706 O O . VAL A 1 81 ? 1.002 9.264 -9.607 1.00 93.06 81 VAL A O 1
ATOM 709 N N . TYR A 1 82 ? 1.656 7.549 -8.288 1.00 89.44 82 TYR A N 1
ATOM 710 C CA . TYR A 1 82 ? 2.970 8.107 -8.012 1.00 89.44 82 TYR A CA 1
ATOM 711 C C . TYR A 1 82 ? 3.819 8.023 -9.273 1.00 89.44 82 TYR A C 1
ATOM 713 O O . TYR A 1 82 ? 4.005 6.950 -9.856 1.00 89.44 82 TYR A O 1
ATOM 721 N N . GLN A 1 83 ? 4.316 9.178 -9.700 1.00 86.12 83 GLN A N 1
ATOM 722 C CA . GLN A 1 83 ? 5.257 9.253 -10.804 1.00 86.12 83 GLN A CA 1
ATOM 723 C C . GLN A 1 83 ? 6.638 8.770 -10.346 1.00 86.12 83 GLN A C 1
ATOM 725 O O . GLN A 1 83 ? 6.941 8.811 -9.151 1.00 86.12 83 GLN A O 1
ATOM 730 N N . PRO A 1 84 ? 7.493 8.312 -11.273 1.00 82.44 84 PRO A N 1
ATOM 731 C CA . PRO A 1 84 ? 8.873 8.004 -10.947 1.00 82.44 84 PRO A CA 1
ATOM 732 C C . PRO A 1 84 ? 9.566 9.247 -10.385 1.00 82.44 84 PRO A C 1
ATOM 734 O O . PRO A 1 84 ? 9.641 10.271 -11.061 1.00 82.44 84 PRO A O 1
ATOM 737 N N . GLU A 1 85 ? 10.089 9.136 -9.168 1.00 85.50 85 GLU A N 1
ATOM 738 C CA . GLU A 1 85 ? 10.864 10.210 -8.553 1.00 85.50 85 GLU A CA 1
ATOM 739 C C . GLU A 1 85 ? 12.146 10.471 -9.342 1.00 85.50 85 GLU A C 1
ATOM 741 O O . GLU A 1 85 ? 12.875 9.545 -9.737 1.00 85.50 85 GLU A O 1
ATOM 746 N N . THR A 1 86 ? 12.461 11.750 -9.509 1.00 89.00 86 THR A N 1
ATOM 747 C CA . THR A 1 86 ? 13.777 12.180 -9.965 1.00 89.00 86 THR A CA 1
ATOM 748 C C . THR A 1 86 ? 14.836 11.866 -8.907 1.00 89.00 86 THR A C 1
ATOM 750 O O . THR A 1 86 ? 14.556 11.656 -7.726 1.00 89.00 86 THR A O 1
ATOM 753 N N . LYS A 1 87 ? 16.108 11.840 -9.320 1.00 88.69 87 LYS A N 1
ATOM 754 C CA . LYS A 1 87 ? 17.219 11.587 -8.392 1.00 88.69 87 LYS A CA 1
ATOM 755 C C . LYS A 1 87 ? 17.267 12.619 -7.252 1.00 88.69 87 LYS A C 1
ATOM 757 O O . LYS A 1 87 ? 17.514 12.235 -6.117 1.00 88.69 87 LYS A O 1
ATOM 762 N N . ALA A 1 88 ? 17.002 13.889 -7.561 1.00 91.06 88 ALA A N 1
ATOM 763 C CA . ALA A 1 88 ? 17.005 14.974 -6.583 1.00 91.06 88 ALA A CA 1
ATOM 764 C C . ALA A 1 88 ? 15.869 14.831 -5.558 1.00 91.06 88 ALA A C 1
ATOM 766 O O . ALA A 1 88 ? 16.114 14.950 -4.363 1.00 91.06 88 ALA A O 1
ATOM 767 N N . GLU A 1 89 ? 14.651 14.503 -6.006 1.00 90.62 89 GLU A N 1
ATOM 768 C CA . GLU A 1 89 ? 13.516 14.244 -5.104 1.00 90.62 89 GLU A CA 1
ATOM 769 C C . GLU A 1 89 ? 13.790 13.059 -4.178 1.00 90.62 89 GLU A C 1
ATOM 771 O O . GLU A 1 89 ? 13.471 13.116 -2.995 1.00 90.62 89 GLU A O 1
ATOM 776 N N . ARG A 1 90 ? 14.450 12.012 -4.684 1.00 87.88 90 ARG A N 1
ATOM 777 C CA . ARG A 1 90 ? 14.824 10.853 -3.869 1.00 87.88 90 ARG A CA 1
ATOM 778 C C . ARG A 1 90 ? 15.849 11.198 -2.789 1.00 87.88 90 ARG A C 1
ATOM 780 O O . ARG A 1 90 ? 15.762 10.683 -1.677 1.00 87.88 90 ARG A O 1
ATOM 787 N N . GLU A 1 91 ? 16.835 12.031 -3.116 1.00 92.81 91 GLU A N 1
ATOM 788 C CA . GLU A 1 91 ? 17.843 12.496 -2.154 1.00 92.81 91 GLU A CA 1
ATOM 789 C C . GLU A 1 91 ? 17.211 13.387 -1.074 1.00 92.81 91 GLU A C 1
ATOM 791 O O . GLU A 1 91 ? 17.485 13.194 0.108 1.00 92.81 91 GLU A O 1
ATOM 796 N N . ASP A 1 92 ? 16.312 14.296 -1.457 1.00 93.38 92 ASP A N 1
ATOM 797 C CA . ASP A 1 92 ? 15.552 15.139 -0.526 1.00 93.38 92 ASP A CA 1
ATOM 798 C C . ASP A 1 92 ? 14.616 14.312 0.376 1.00 93.38 92 ASP A C 1
ATOM 800 O O . ASP A 1 92 ? 14.595 14.490 1.595 1.00 93.38 92 ASP A O 1
ATOM 804 N N . ALA A 1 93 ? 13.895 13.338 -0.189 1.00 90.00 93 ALA A N 1
ATOM 805 C CA . ALA A 1 93 ? 13.052 12.422 0.576 1.00 90.00 93 ALA A CA 1
ATOM 806 C C . ALA A 1 93 ? 13.869 11.601 1.586 1.00 90.00 93 ALA A C 1
ATOM 808 O O . ALA A 1 93 ? 13.448 11.440 2.731 1.00 90.00 93 ALA A O 1
ATOM 809 N N . ALA A 1 94 ? 15.057 11.127 1.198 1.00 93.00 94 ALA A N 1
ATOM 810 C CA . ALA A 1 94 ? 15.954 10.412 2.101 1.00 93.00 94 ALA A CA 1
ATOM 811 C C . ALA A 1 94 ? 16.423 11.297 3.269 1.00 93.00 94 ALA A C 1
ATOM 813 O O . ALA A 1 94 ? 16.397 10.846 4.413 1.00 93.00 94 ALA A O 1
ATOM 814 N N . GLN A 1 95 ? 16.775 12.560 3.001 1.00 94.50 95 GLN A N 1
ATOM 815 C CA . GLN A 1 95 ? 17.150 13.522 4.046 1.00 94.50 95 GLN A CA 1
ATOM 816 C C . GLN A 1 95 ? 15.992 13.792 5.015 1.00 94.50 95 GLN A C 1
ATOM 818 O O . GLN A 1 95 ? 16.191 13.798 6.228 1.00 94.50 95 GLN A O 1
ATOM 823 N N . LYS A 1 96 ? 14.765 13.952 4.503 1.00 94.06 96 LYS A N 1
ATOM 824 C CA . LYS A 1 96 ? 13.564 14.128 5.338 1.00 94.06 96 LYS A CA 1
ATOM 825 C C . LYS A 1 96 ? 13.286 12.912 6.215 1.00 94.06 96 LYS A C 1
ATOM 827 O O . LYS A 1 96 ? 12.966 13.068 7.388 1.00 94.06 96 LYS A O 1
ATOM 832 N N . ILE A 1 97 ? 13.425 11.704 5.666 1.00 92.56 97 ILE A N 1
ATOM 833 C CA . ILE A 1 97 ? 13.275 10.460 6.434 1.00 92.56 97 ILE A CA 1
ATOM 834 C C . ILE A 1 97 ? 14.327 10.389 7.543 1.00 92.56 97 ILE A C 1
ATOM 836 O O . ILE A 1 97 ? 14.001 10.012 8.664 1.00 92.56 97 ILE A O 1
ATOM 840 N N . GLU A 1 98 ? 15.575 10.754 7.256 1.00 93.62 98 GLU A N 1
ATOM 841 C CA . GLU A 1 98 ? 16.648 10.761 8.252 1.00 93.62 98 GLU A CA 1
ATOM 842 C C . GLU A 1 98 ? 16.377 11.758 9.384 1.00 93.62 98 GLU A C 1
ATOM 844 O O . GLU A 1 98 ? 16.507 11.397 10.552 1.00 93.62 98 GLU A O 1
ATOM 849 N N . GLN A 1 99 ? 15.917 12.967 9.056 1.00 95.19 99 GLN A N 1
ATOM 850 C CA . GLN A 1 99 ? 15.514 13.973 10.044 1.00 95.19 99 GLN A CA 1
ATOM 851 C C . GLN A 1 99 ? 14.361 13.475 10.922 1.00 95.19 99 GLN A C 1
ATOM 853 O O . GLN A 1 99 ? 14.475 13.483 12.145 1.00 95.19 99 GLN A O 1
ATOM 858 N N . LEU A 1 100 ? 13.292 12.960 10.308 1.00 93.44 100 LEU A N 1
ATOM 859 C CA . LEU A 1 100 ? 12.152 12.393 11.032 1.00 93.44 100 LEU A CA 1
ATOM 860 C C . LEU A 1 100 ? 12.567 11.230 11.935 1.00 93.44 100 LEU A C 1
ATOM 862 O O . LEU A 1 100 ? 12.116 11.132 13.073 1.00 93.44 100 LEU A O 1
ATOM 866 N N . ASN A 1 101 ? 13.443 10.352 11.449 1.00 92.38 101 ASN A N 1
ATOM 867 C CA . ASN A 1 101 ? 13.961 9.256 12.254 1.00 92.38 101 ASN A CA 1
ATOM 868 C C . ASN A 1 101 ? 14.786 9.778 13.433 1.00 92.38 101 ASN A C 1
ATOM 870 O O . ASN A 1 101 ? 14.622 9.266 14.532 1.00 92.38 101 ASN A O 1
ATOM 874 N N . ALA A 1 102 ? 15.627 10.796 13.239 1.00 93.50 102 ALA A N 1
ATOM 875 C CA . ALA A 1 102 ? 16.418 11.387 14.316 1.00 93.50 102 ALA A CA 1
ATOM 876 C C . ALA A 1 102 ? 15.541 12.040 15.400 1.00 93.50 102 ALA A C 1
ATOM 878 O O . ALA A 1 102 ? 15.856 11.937 16.583 1.00 93.50 102 ALA A O 1
ATOM 879 N N . GLU A 1 103 ? 14.431 12.672 15.012 1.00 93.06 103 GLU A N 1
ATOM 880 C CA . GLU A 1 103 ? 13.463 13.263 15.943 1.00 93.06 103 GLU A CA 1
ATOM 881 C C . GLU A 1 103 ? 12.650 12.202 16.698 1.00 93.06 103 GLU A C 1
ATOM 883 O O . GLU A 1 103 ? 12.398 12.340 17.896 1.00 93.06 103 GLU A O 1
ATOM 888 N N . LEU A 1 104 ? 12.240 11.133 16.010 1.00 92.19 104 LEU A N 1
ATOM 889 C CA . LEU A 1 104 ? 11.362 10.110 16.575 1.00 92.19 104 LEU A CA 1
ATOM 890 C C . LEU A 1 104 ? 12.105 8.999 17.326 1.00 92.19 104 LEU A C 1
ATOM 892 O O . LEU A 1 104 ? 11.496 8.357 18.179 1.00 92.19 104 LEU A O 1
ATOM 896 N N . GLU A 1 105 ? 13.382 8.744 17.030 1.00 91.44 105 GLU A N 1
ATOM 897 C CA . GLU A 1 105 ? 14.183 7.702 17.690 1.00 91.44 105 GLU A CA 1
ATOM 898 C C . GLU A 1 105 ? 14.208 7.827 19.216 1.00 91.44 105 GLU A C 1
ATOM 900 O O . GLU A 1 105 ? 13.898 6.821 19.853 1.00 91.44 105 GLU A O 1
ATOM 905 N N . PRO A 1 106 ? 14.467 8.998 19.836 1.00 92.50 106 PRO A N 1
ATOM 906 C CA . PRO A 1 106 ? 14.475 9.095 21.294 1.00 92.50 106 PRO A CA 1
ATOM 907 C C . PRO A 1 106 ? 13.105 8.775 21.900 1.00 92.50 106 PRO A C 1
ATOM 909 O O . PRO A 1 106 ? 13.029 8.031 22.873 1.00 92.50 106 PRO A O 1
ATOM 912 N N . ILE A 1 107 ? 12.019 9.255 21.285 1.00 91.75 107 ILE A N 1
ATOM 913 C CA . ILE A 1 107 ? 10.644 9.015 21.751 1.00 91.75 107 ILE A CA 1
ATOM 914 C C . ILE A 1 107 ? 10.307 7.525 21.651 1.00 91.75 107 ILE A C 1
ATOM 916 O O . ILE A 1 107 ? 9.896 6.900 22.628 1.00 91.75 107 ILE A O 1
ATOM 920 N N . GLN A 1 108 ? 10.525 6.929 20.477 1.00 87.50 108 GLN A N 1
ATOM 921 C CA . GLN A 1 108 ? 10.260 5.509 20.252 1.00 87.50 108 GLN A CA 1
ATOM 922 C C . GLN A 1 108 ? 11.136 4.625 21.138 1.00 87.50 108 GLN A C 1
ATOM 924 O O . GLN A 1 108 ? 10.694 3.570 21.596 1.00 87.50 108 GLN A O 1
ATOM 929 N N . ARG A 1 109 ? 12.378 5.041 21.394 1.00 88.50 109 ARG A N 1
ATOM 930 C CA . ARG A 1 109 ? 13.296 4.339 22.282 1.00 88.50 109 ARG A CA 1
ATOM 931 C C . ARG A 1 109 ? 12.832 4.406 23.730 1.00 88.50 109 ARG A C 1
ATOM 933 O O . ARG A 1 109 ? 12.843 3.367 24.381 1.00 88.50 109 ARG A O 1
ATOM 940 N N . GLU A 1 110 ? 12.393 5.560 24.224 1.00 88.69 110 GLU A N 1
ATOM 941 C CA . GLU A 1 110 ? 11.819 5.690 25.567 1.00 88.69 110 GLU A CA 1
ATOM 942 C C . GLU A 1 110 ? 10.572 4.816 25.728 1.00 88.69 110 GLU A C 1
ATOM 944 O O . GLU A 1 110 ? 10.492 4.0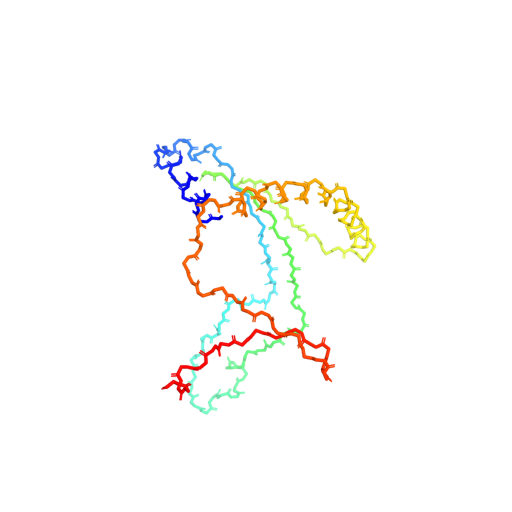27 26.670 1.00 88.69 110 GLU A O 1
ATOM 949 N N . GLU A 1 111 ? 9.632 4.874 24.780 1.00 86.75 111 GLU A N 1
ATOM 950 C CA . GLU A 1 111 ? 8.443 4.011 24.771 1.00 86.75 111 GLU A CA 1
ATOM 951 C C . GLU A 1 111 ? 8.816 2.524 24.748 1.00 86.75 111 GLU A C 1
ATOM 953 O O . GLU A 1 111 ? 8.246 1.699 25.478 1.00 86.75 111 GLU A O 1
ATOM 958 N N . TRP A 1 112 ? 9.807 2.165 23.930 1.00 84.31 112 TRP A N 1
ATOM 959 C CA . TRP A 1 112 ? 10.313 0.805 23.851 1.00 84.31 112 TRP A CA 1
ATOM 960 C C . TRP A 1 112 ? 10.960 0.369 25.168 1.00 84.31 112 TRP A C 1
ATOM 962 O O . TRP A 1 112 ? 10.640 -0.712 25.664 1.00 84.31 112 TRP A O 1
ATOM 972 N N . GLU A 1 113 ? 11.805 1.200 25.779 1.00 86.56 113 GLU A N 1
ATOM 973 C CA . GLU A 1 113 ? 12.434 0.932 27.073 1.00 86.56 113 GLU A CA 1
ATOM 974 C C . GLU A 1 113 ? 11.382 0.787 28.182 1.00 86.56 113 GLU A C 1
ATOM 976 O O . GLU A 1 113 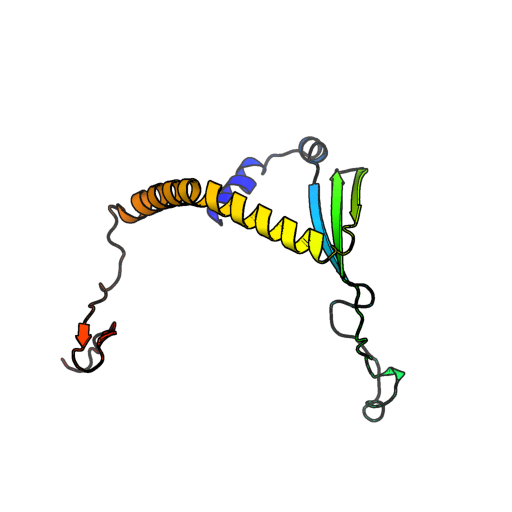? 11.488 -0.123 29.006 1.00 86.56 113 GLU A O 1
ATOM 981 N N . LEU A 1 114 ? 10.317 1.591 28.179 1.00 82.25 114 LEU A N 1
ATOM 982 C CA . LEU A 1 114 ? 9.201 1.487 29.127 1.00 82.25 114 LEU A CA 1
ATOM 983 C C . LEU A 1 114 ? 8.422 0.176 28.941 1.00 82.25 114 LEU A C 1
ATOM 985 O O . LEU A 1 114 ? 8.180 -0.562 29.899 1.00 82.25 114 LEU A O 1
ATOM 989 N N . SER A 1 115 ? 8.089 -0.167 27.697 1.00 77.50 115 SER A N 1
ATOM 990 C CA . SER A 1 115 ? 7.360 -1.399 27.383 1.00 77.50 115 SER A CA 1
ATOM 991 C C . SER A 1 115 ? 8.184 -2.664 27.674 1.00 77.50 115 SER A C 1
ATOM 993 O O . SER A 1 115 ? 7.678 -3.635 28.247 1.00 77.50 115 SER A O 1
ATOM 995 N N . GLU A 1 116 ? 9.473 -2.660 27.332 1.00 72.38 116 GLU A N 1
ATOM 996 C CA . GLU A 1 116 ? 10.367 -3.800 27.498 1.00 72.38 116 GLU A CA 1
ATOM 997 C C . GLU A 1 116 ? 10.865 -3.910 28.943 1.00 72.38 116 GLU A C 1
ATOM 999 O O . GLU A 1 116 ? 11.010 -5.026 29.441 1.00 72.38 116 GLU A O 1
ATOM 1004 N N . SER A 1 117 ? 11.054 -2.799 29.665 1.00 69.50 117 SER A N 1
ATOM 1005 C CA . SER A 1 117 ? 11.311 -2.830 31.110 1.00 69.50 117 SER A CA 1
ATOM 1006 C C . SER A 1 117 ? 10.130 -3.448 31.851 1.00 69.50 117 SER A C 1
ATOM 1008 O O . SER A 1 117 ? 10.344 -4.421 32.566 1.00 69.50 117 SER A O 1
ATOM 1010 N N . MET A 1 118 ? 8.881 -3.036 31.594 1.00 63.81 118 MET A N 1
ATOM 1011 C CA . MET A 1 118 ? 7.688 -3.697 32.152 1.00 63.81 118 MET A CA 1
ATOM 1012 C C . MET A 1 118 ? 7.650 -5.202 31.839 1.00 63.81 118 MET A C 1
ATOM 1014 O O . MET A 1 118 ? 7.267 -6.017 32.682 1.00 63.81 118 MET A O 1
ATOM 1018 N N . ARG A 1 119 ? 8.106 -5.601 30.646 1.00 63.38 119 ARG A N 1
ATOM 1019 C CA . ARG A 1 119 ? 8.203 -7.008 30.230 1.00 63.38 119 ARG A CA 1
ATOM 1020 C C . ARG A 1 119 ? 9.327 -7.775 30.938 1.00 63.38 119 ARG A C 1
ATOM 1022 O O . ARG A 1 119 ? 9.164 -8.963 31.231 1.00 63.38 119 ARG A O 1
ATOM 1029 N N . ARG A 1 120 ? 10.464 -7.121 31.201 1.00 64.44 120 ARG A N 1
ATOM 1030 C CA . ARG A 1 120 ? 11.659 -7.673 31.872 1.00 64.44 120 ARG A CA 1
ATOM 1031 C C . ARG A 1 120 ? 11.516 -7.737 33.385 1.00 64.44 120 ARG A C 1
ATOM 1033 O O . ARG A 1 120 ? 12.003 -8.698 33.972 1.00 64.44 120 ARG A O 1
ATOM 1040 N N . THR A 1 121 ? 10.791 -6.796 33.988 1.00 62.62 121 THR A N 1
ATOM 1041 C CA . THR A 1 121 ? 10.400 -6.810 35.408 1.00 62.62 121 THR A CA 1
ATOM 1042 C C . THR A 1 121 ? 9.511 -8.005 35.743 1.00 62.62 121 THR A C 1
ATOM 1044 O O . THR A 1 121 ? 9.241 -8.249 36.912 1.00 62.62 121 THR A O 1
ATOM 1047 N N . GLY A 1 122 ? 9.089 -8.782 34.732 1.00 56.38 122 GLY A N 1
ATOM 1048 C CA . GLY A 1 122 ? 8.372 -10.040 34.856 1.00 56.38 122 GLY A CA 1
ATOM 1049 C C . GLY A 1 122 ? 8.694 -10.796 36.144 1.00 56.38 122 GLY A C 1
ATOM 1050 O O . GLY A 1 122 ? 9.663 -11.551 36.203 1.00 56.38 122 GLY A O 1
ATOM 1051 N N . LEU A 1 123 ? 7.783 -10.686 37.121 1.00 56.06 123 LEU A N 1
ATOM 1052 C CA . LEU A 1 123 ? 7.659 -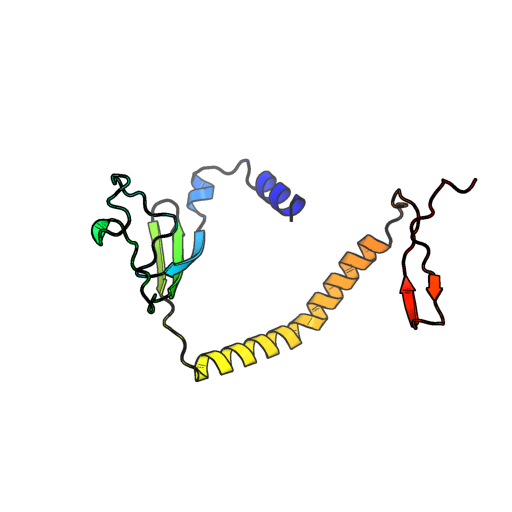11.518 38.329 1.00 56.06 123 LEU A CA 1
ATOM 1053 C C . LEU A 1 123 ? 7.453 -13.017 38.003 1.00 56.06 123 LEU A C 1
ATOM 1055 O O . LEU A 1 123 ? 7.003 -13.810 38.827 1.00 56.06 123 LEU A O 1
ATOM 1059 N N . ARG A 1 124 ? 7.746 -13.432 36.771 1.00 55.69 124 ARG A N 1
ATOM 1060 C CA . ARG A 1 124 ? 7.503 -14.757 36.235 1.00 55.69 124 ARG A CA 1
ATOM 1061 C C . ARG A 1 124 ? 8.835 -15.369 35.828 1.00 55.69 124 ARG A C 1
ATOM 1063 O O . ARG A 1 124 ? 9.431 -14.989 34.821 1.00 55.69 124 ARG A O 1
ATOM 1070 N N . ASN A 1 125 ? 9.270 -16.367 36.595 1.00 60.19 125 ASN A N 1
ATOM 1071 C CA . ASN A 1 125 ? 10.370 -17.242 36.204 1.00 60.19 125 ASN A CA 1
ATOM 1072 C C . ASN A 1 125 ? 10.038 -17.875 34.847 1.00 60.19 125 ASN A C 1
ATOM 1074 O O . ASN A 1 125 ? 9.086 -18.649 34.732 1.00 60.19 125 ASN A O 1
ATOM 1078 N N . LYS A 1 126 ? 10.806 -17.536 33.805 1.00 59.59 126 LYS A N 1
ATOM 1079 C CA . LYS A 1 126 ? 10.688 -18.197 32.501 1.00 59.59 126 LYS A CA 1
ATOM 1080 C C . LYS A 1 126 ? 11.102 -19.668 32.676 1.00 59.59 126 LYS A C 1
ATOM 1082 O O . LYS A 1 126 ? 12.230 -19.906 33.111 1.00 59.59 126 LYS A O 1
ATOM 1087 N N . PRO A 1 127 ? 10.233 -20.650 32.377 1.00 61.38 127 PRO A N 1
ATOM 1088 C CA . PRO A 1 127 ? 10.602 -22.055 32.473 1.00 61.38 127 PRO A CA 1
ATOM 1089 C C . PRO A 1 127 ? 11.667 -22.383 31.417 1.00 61.38 127 PRO A C 1
ATOM 1091 O O . PRO A 1 127 ? 11.497 -22.083 30.237 1.00 61.38 127 PRO A O 1
ATOM 1094 N N . GLY A 1 128 ? 12.783 -22.970 31.853 1.00 62.03 128 GLY A N 1
ATOM 1095 C CA . GLY A 1 128 ? 13.914 -23.338 30.998 1.00 62.03 128 GLY A CA 1
ATOM 1096 C C . GLY A 1 128 ? 15.254 -23.263 31.734 1.00 62.03 128 GLY A C 1
ATOM 1097 O O . GLY A 1 128 ? 15.383 -22.586 32.754 1.00 62.03 128 GLY A O 1
ATOM 1098 N N . ARG A 1 129 ? 16.277 -23.968 31.232 1.00 62.19 129 ARG A N 1
ATOM 1099 C CA . ARG A 1 129 ? 17.638 -23.883 31.788 1.00 62.19 129 ARG A CA 1
ATOM 1100 C C . ARG A 1 129 ? 18.218 -22.496 31.508 1.00 62.19 129 ARG A C 1
ATOM 1102 O O . ARG A 1 129 ? 18.221 -22.053 30.360 1.00 62.19 129 ARG A O 1
ATOM 1109 N N . LYS A 1 130 ? 18.728 -21.827 32.546 1.00 65.31 130 LYS A N 1
ATOM 1110 C CA . LYS A 1 130 ? 19.423 -20.544 32.392 1.00 65.31 130 LYS A CA 1
ATOM 1111 C C . LYS A 1 130 ? 20.684 -20.762 31.540 1.00 65.31 130 LYS A C 1
ATOM 1113 O O . LYS A 1 130 ? 21.444 -21.682 31.850 1.00 65.31 130 LYS A O 1
ATOM 1118 N N . PRO A 1 131 ? 20.911 -19.973 30.477 1.00 63.00 131 PRO A N 1
ATOM 1119 C CA . PRO A 1 131 ? 22.129 -20.094 29.689 1.00 63.00 131 PRO A CA 1
ATOM 1120 C C . PRO A 1 131 ? 23.338 -19.745 30.564 1.00 63.00 131 PRO A C 1
ATOM 1122 O O . PRO A 1 131 ? 23.341 -18.717 31.240 1.00 63.00 131 PRO A O 1
ATOM 1125 N N . GLN A 1 132 ? 24.353 -20.610 30.562 1.00 63.91 132 GLN A N 1
ATOM 1126 C CA . GLN A 1 132 ? 25.654 -20.310 31.154 1.00 63.91 132 GLN A CA 1
ATOM 1127 C C . GLN A 1 132 ? 26.581 -19.810 30.055 1.00 63.91 132 GLN A C 1
ATOM 1129 O O . GLN A 1 132 ? 26.856 -20.515 29.084 1.00 63.91 132 GLN A O 1
ATOM 1134 N N . TRP A 1 133 ? 27.052 -18.584 30.223 1.00 58.22 133 TRP A N 1
ATOM 1135 C CA . TRP A 1 133 ? 28.017 -17.969 29.330 1.00 58.22 133 TRP A CA 1
ATOM 1136 C C . TRP A 1 133 ? 29.414 -18.332 29.813 1.00 58.22 133 TRP A C 1
ATOM 1138 O O . TRP A 1 133 ? 29.758 -18.057 30.962 1.00 58.22 133 TRP A O 1
ATOM 1148 N N . ARG A 1 134 ? 30.214 -18.963 28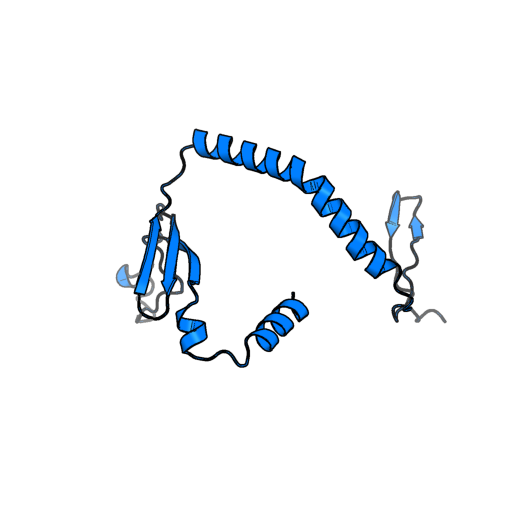.952 1.00 62.41 134 ARG A N 1
ATOM 1149 C CA . ARG A 1 134 ? 31.632 -19.197 29.234 1.00 62.41 134 ARG A CA 1
ATOM 1150 C C . ARG A 1 134 ? 32.474 -18.316 28.333 1.00 62.41 134 ARG A C 1
ATOM 1152 O O . ARG A 1 134 ? 32.307 -18.306 27.110 1.00 62.41 134 ARG A O 1
ATOM 1159 N N . TRP A 1 135 ? 33.369 -17.569 28.963 1.00 53.72 135 TRP A N 1
ATOM 1160 C CA . TRP A 1 135 ? 34.381 -16.794 28.273 1.00 53.72 135 TRP A CA 1
ATOM 1161 C C . TRP A 1 135 ? 35.581 -17.691 27.975 1.00 53.72 135 TRP A C 1
ATOM 1163 O O . TRP A 1 135 ? 36.040 -18.428 28.847 1.00 53.72 135 TRP A O 1
ATOM 1173 N N . THR A 1 136 ? 36.047 -17.667 26.727 1.00 63.06 136 THR A N 1
ATOM 1174 C CA . THR A 1 136 ? 37.166 -18.505 26.282 1.00 63.06 136 THR A CA 1
ATOM 1175 C C . THR A 1 136 ? 38.334 -17.614 25.882 1.00 63.06 136 THR A C 1
ATOM 1177 O O . THR A 1 136 ? 38.337 -17.035 24.793 1.00 63.06 136 THR A O 1
ATOM 1180 N N . GLU A 1 137 ? 39.332 -17.545 26.762 1.00 59.38 137 GLU A N 1
ATOM 1181 C CA . GLU A 1 137 ? 40.500 -16.651 26.705 1.00 59.38 137 GLU A CA 1
ATOM 1182 C C . GLU A 1 137 ? 41.282 -16.749 25.383 1.00 59.38 137 GLU A C 1
ATOM 1184 O O . GLU A 1 137 ? 41.722 -15.747 24.832 1.00 59.38 137 GLU A O 1
ATOM 1189 N N . LYS A 1 138 ? 41.341 -17.945 24.783 1.00 61.78 138 LYS A N 1
ATOM 1190 C CA . LYS A 1 138 ? 42.048 -18.202 23.514 1.00 61.78 138 LYS A CA 1
ATOM 1191 C C . LYS A 1 138 ? 41.378 -17.620 22.267 1.00 61.78 138 LYS A C 1
ATOM 1193 O O . LYS A 1 138 ? 42.038 -17.434 21.253 1.00 61.78 138 LYS A O 1
ATOM 1198 N N . THR A 1 139 ? 40.066 -17.396 22.303 1.00 62.88 139 THR A N 1
ATOM 1199 C CA . THR A 1 139 ? 39.294 -16.941 21.130 1.00 62.88 139 THR A CA 1
ATOM 1200 C C . THR A 1 139 ? 38.634 -15.583 21.331 1.00 62.88 139 THR A C 1
ATOM 1202 O O . THR A 1 139 ? 38.040 -15.071 20.387 1.00 62.88 139 THR A O 1
ATOM 1205 N N . GLY A 1 140 ? 38.669 -15.028 22.550 1.00 68.50 140 GLY A N 1
ATOM 1206 C CA . GLY A 1 140 ? 37.969 -13.788 22.911 1.00 68.50 140 GLY A CA 1
ATOM 1207 C C . GLY A 1 140 ? 36.444 -13.857 22.750 1.00 68.50 140 GLY A C 1
ATOM 1208 O O . GLY A 1 140 ? 35.767 -12.835 22.796 1.00 68.50 140 GLY A O 1
ATOM 1209 N N . LYS A 1 141 ? 35.886 -15.054 22.529 1.00 51.94 141 LYS A N 1
ATOM 1210 C CA . LYS A 1 141 ? 34.473 -15.269 22.202 1.00 51.94 141 LYS A CA 1
ATOM 1211 C C . LYS A 1 141 ? 33.701 -15.759 23.421 1.00 51.94 141 LYS A C 1
ATOM 1213 O O . LYS A 1 141 ? 34.124 -16.683 24.120 1.00 51.94 141 LYS A O 1
ATOM 1218 N N . LEU A 1 142 ? 32.533 -15.157 23.626 1.00 55.94 142 LEU A N 1
ATOM 1219 C CA . LEU A 1 142 ? 31.519 -15.616 24.566 1.00 55.94 142 LEU A CA 1
ATOM 1220 C C . LEU A 1 142 ? 30.665 -16.681 23.861 1.00 55.94 142 LEU A C 1
ATOM 1222 O O . LEU A 1 142 ? 30.066 -16.394 22.826 1.00 55.94 142 LEU A O 1
ATOM 1226 N N . SER A 1 143 ? 30.621 -17.908 24.382 1.00 60.41 143 SER A N 1
ATOM 1227 C CA . SER A 1 143 ? 29.812 -18.988 23.794 1.00 60.41 143 SER A CA 1
ATOM 1228 C C . SER A 1 143 ? 28.803 -19.555 24.795 1.00 60.41 143 SER A C 1
ATOM 1230 O O . SER A 1 143 ? 29.045 -19.568 26.005 1.00 60.41 143 SER A O 1
ATOM 1232 N N . VAL A 1 144 ? 27.651 -20.000 24.279 1.00 54.81 144 VAL A N 1
ATOM 1233 C CA . VAL A 1 144 ? 26.599 -20.687 25.045 1.00 54.81 144 VAL A CA 1
ATOM 1234 C C . VAL A 1 144 ? 26.716 -22.179 24.764 1.00 54.81 144 VAL A C 1
ATOM 1236 O O . VAL A 1 144 ? 26.447 -22.610 23.644 1.00 54.81 144 VAL A O 1
ATOM 1239 N N . SER A 1 145 ? 27.093 -22.981 25.759 1.00 55.09 145 SER A N 1
ATOM 1240 C CA . SER A 1 145 ? 27.095 -24.441 25.625 1.00 55.09 145 SER A CA 1
ATOM 1241 C C . SER A 1 145 ? 25.844 -25.062 26.255 1.00 55.09 145 SER A C 1
ATOM 1243 O O . SER A 1 145 ? 25.356 -24.627 27.301 1.00 55.09 145 SER A O 1
ATOM 1245 N N . LYS A 1 146 ? 25.303 -26.103 25.609 1.00 50.31 146 LYS A N 1
ATOM 1246 C CA . LYS A 1 146 ? 24.331 -27.016 26.226 1.00 50.31 146 LYS A CA 1
ATOM 1247 C C . LYS A 1 146 ? 25.129 -28.105 26.945 1.00 50.31 146 LYS A C 1
ATOM 1249 O O . LYS A 1 146 ? 25.969 -28.740 26.322 1.00 50.31 146 LYS A O 1
ATOM 1254 N N . ILE A 1 147 ? 24.885 -28.303 28.239 1.00 50.84 147 ILE A N 1
ATOM 1255 C CA . ILE A 1 147 ? 25.484 -29.407 29.006 1.00 50.84 147 ILE A CA 1
ATOM 1256 C C . ILE A 1 147 ? 24.957 -30.729 28.429 1.00 50.84 147 ILE A C 1
ATOM 1258 O O . ILE A 1 147 ? 23.744 -30.959 28.459 1.00 50.84 147 ILE A O 1
ATOM 1262 N N . ASP A 1 148 ? 25.858 -31.557 27.899 1.00 43.41 148 ASP A N 1
ATOM 1263 C CA . ASP A 1 148 ? 25.574 -32.924 27.462 1.00 43.41 148 ASP A CA 1
ATOM 1264 C C . ASP A 1 148 ? 25.515 -33.836 28.697 1.00 43.41 148 ASP A C 1
ATOM 1266 O O . ASP A 1 148 ? 26.434 -33.852 29.513 1.00 43.41 148 ASP A O 1
ATOM 1270 N N . LEU A 1 149 ? 24.407 -34.553 28.876 1.00 47.78 149 LEU A N 1
ATOM 1271 C CA . LEU A 1 149 ? 24.155 -35.400 30.051 1.00 47.78 149 LEU A CA 1
ATOM 1272 C C . LEU A 1 149 ? 24.706 -36.826 29.893 1.00 47.78 149 LEU A C 1
ATOM 1274 O O . LEU A 1 149 ? 24.342 -37.711 30.656 1.00 47.78 149 LEU A O 1
ATOM 1278 N N . ARG A 1 150 ? 25.587 -37.068 28.918 1.00 40.09 150 ARG A N 1
ATOM 1279 C CA . ARG A 1 150 ? 26.244 -38.372 28.709 1.00 40.09 150 ARG A CA 1
ATOM 1280 C C . ARG A 1 150 ? 27.557 -38.550 29.485 1.00 40.09 150 ARG A C 1
ATOM 1282 O O . ARG A 1 150 ? 28.285 -39.499 29.222 1.00 40.09 150 ARG A O 1
ATOM 1289 N N . GLN A 1 151 ? 27.866 -37.648 30.415 1.00 44.03 151 GLN A N 1
ATOM 1290 C CA . GLN A 1 151 ? 29.023 -37.742 31.317 1.00 44.03 151 GLN A CA 1
ATOM 1291 C C . GLN A 1 151 ? 28.617 -37.611 32.795 1.00 44.03 151 GLN A C 1
ATOM 1293 O O . GLN A 1 151 ? 29.256 -36.891 33.561 1.00 44.03 151 GLN A O 1
ATOM 1298 N N . LEU A 1 152 ? 27.539 -38.295 33.179 1.00 38.97 152 LEU A N 1
ATOM 1299 C CA . LEU A 1 152 ? 27.287 -38.702 34.563 1.00 38.97 152 LEU A CA 1
ATOM 1300 C C . LEU A 1 152 ? 27.176 -40.223 34.602 1.00 38.97 152 LEU A C 1
ATOM 1302 O O . LEU A 1 152 ? 26.419 -40.755 33.759 1.00 38.97 152 LEU A O 1
#

Foldseek 3Di:
DVVVVVVVCVVCVPPDPVNQQPDKDKDKDKDKPPDDPDDDDDDDDPVCCPPPSNDDDDDPDIDIWMKMWMDGDPGTDDIDIDDDDDPVRVVVVVVVVVVVCVVCVVVVVVVVCVVVVVVVVPPDDDPDDDFDWDQDPVPRDTDTDDDDPPPD

Radius of gyration: 27.84 Å; chains: 1; bounding box: 66×54×68 Å

pLDDT: mean 80.9, std 15.48, range [38.97, 97.12]

Sequence (152 aa):
MRNDRLRWAIDHKDWTLEDWKNVIWTDETSVVINHRRGGYRVWRKADERVVKSCIRERWKGYSEFMFWGSFSYDKKGPCHVYQPETKAEREDAAQKIEQLNAELEPIQREEWELSESMRRTGLRNKPGRKPQWRWTEKTGKLSVSKIDLRQL